Protein AF-A0A4P9YRE2-F1 (afdb_monomer)

Mean predicted aligned error: 2.82 Å

Structure (mmCIF, N/CA/C/O backbone):
data_AF-A0A4P9YRE2-F1
#
_entry.id   AF-A0A4P9YRE2-F1
#
loop_
_atom_site.group_PDB
_atom_site.id
_atom_site.type_symbol
_atom_site.label_atom_id
_atom_site.label_alt_id
_atom_site.label_comp_id
_atom_site.la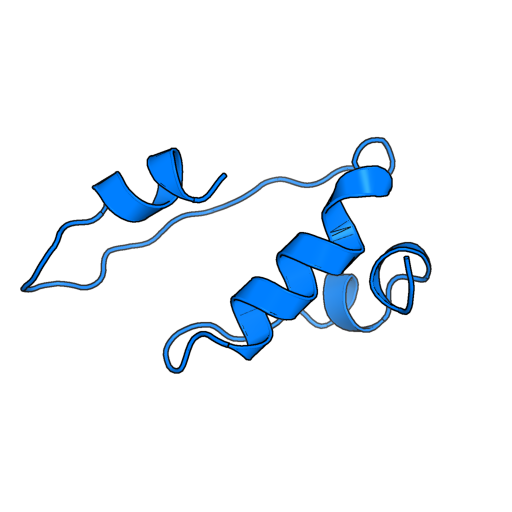bel_asym_id
_atom_site.label_entity_id
_atom_site.label_seq_id
_atom_site.pdbx_PDB_ins_code
_atom_site.Cartn_x
_atom_site.Cartn_y
_atom_site.Cartn_z
_atom_site.occupancy
_atom_site.B_iso_or_equiv
_atom_site.auth_seq_id
_atom_site.auth_comp_id
_atom_site.auth_asym_id
_atom_site.auth_atom_id
_atom_site.pdbx_PDB_model_num
ATOM 1 N N . TYR A 1 1 ? -4.270 7.605 -5.166 1.00 91.25 1 TYR A N 1
ATOM 2 C CA . TYR A 1 1 ? -4.468 6.422 -4.300 1.00 91.25 1 TYR A CA 1
ATOM 3 C C . TYR A 1 1 ? -5.337 6.703 -3.068 1.00 91.25 1 TYR A C 1
ATOM 5 O O . TYR A 1 1 ? -6.397 6.101 -2.945 1.00 91.25 1 TYR A O 1
ATOM 13 N N . THR A 1 2 ? -4.963 7.655 -2.203 1.00 94.06 2 THR A N 1
ATOM 14 C CA . THR A 1 2 ? -5.646 7.974 -0.927 1.00 94.06 2 THR A CA 1
ATOM 15 C C . THR A 1 2 ? -7.164 8.155 -1.041 1.00 94.06 2 THR A C 1
ATOM 17 O O . THR A 1 2 ? -7.918 7.564 -0.274 1.00 94.06 2 THR A O 1
ATOM 20 N N . HIS A 1 3 ? -7.640 8.896 -2.049 1.00 95.31 3 HIS A N 1
ATOM 21 C CA . HIS A 1 3 ? -9.080 9.097 -2.265 1.00 95.31 3 HIS A CA 1
ATOM 22 C C . HIS A 1 3 ? -9.858 7.808 -2.559 1.00 95.31 3 HIS A C 1
ATOM 24 O O . HIS A 1 3 ? -11.049 7.751 -2.248 1.00 95.31 3 HIS A O 1
ATOM 30 N N . ARG A 1 4 ? -9.203 6.803 -3.164 1.00 96.06 4 ARG A N 1
ATOM 31 C CA . ARG A 1 4 ? -9.804 5.504 -3.494 1.00 96.06 4 ARG A CA 1
ATOM 32 C C . ARG A 1 4 ? -9.933 4.654 -2.238 1.00 96.06 4 ARG A C 1
ATOM 34 O O . ARG A 1 4 ? -11.035 4.232 -1.911 1.00 96.06 4 ARG A O 1
ATOM 41 N N . ILE A 1 5 ? -8.834 4.468 -1.504 1.00 95.06 5 ILE A N 1
ATOM 42 C CA . ILE A 1 5 ? -8.846 3.649 -0.284 1.00 95.06 5 ILE A CA 1
ATOM 43 C C . ILE A 1 5 ? -9.704 4.273 0.824 1.00 95.06 5 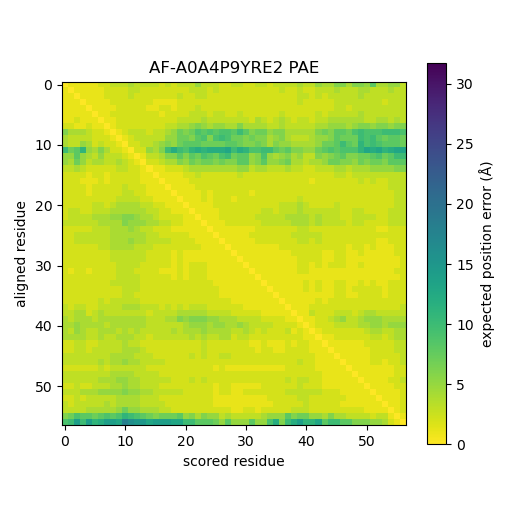ILE A C 1
ATOM 45 O O . ILE A 1 5 ? -10.348 3.551 1.568 1.00 95.06 5 ILE A O 1
ATOM 49 N N . GLY A 1 6 ? -9.839 5.604 0.864 1.00 93.81 6 GLY A N 1
ATOM 50 C CA . GLY A 1 6 ? -10.738 6.297 1.794 1.00 93.81 6 GLY A CA 1
ATOM 51 C C . GLY A 1 6 ? -12.236 6.045 1.563 1.00 93.81 6 GLY A C 1
ATOM 52 O O . GLY A 1 6 ? -13.059 6.583 2.301 1.00 93.81 6 GLY A O 1
ATOM 53 N N . ARG A 1 7 ? -12.620 5.261 0.542 1.00 95.12 7 ARG A N 1
ATOM 54 C CA . ARG A 1 7 ? -14.013 4.845 0.303 1.00 95.12 7 ARG A CA 1
ATOM 55 C C . ARG A 1 7 ? -14.424 3.616 1.111 1.00 95.12 7 ARG A C 1
ATOM 57 O O . ARG A 1 7 ? -15.614 3.327 1.145 1.00 95.12 7 ARG A O 1
ATOM 64 N N . THR A 1 8 ? -13.492 2.937 1.787 1.00 92.69 8 THR A N 1
ATOM 65 C CA . THR A 1 8 ? -13.816 1.804 2.673 1.00 92.69 8 THR A CA 1
ATOM 66 C C . THR A 1 8 ? -14.662 2.204 3.886 1.00 92.69 8 THR A C 1
ATOM 68 O O . THR A 1 8 ? -15.306 1.347 4.483 1.00 92.69 8 THR A O 1
ATOM 71 N N . GLY A 1 9 ? -14.718 3.499 4.212 1.00 87.19 9 GLY A N 1
ATOM 72 C CA . GLY A 1 9 ? -15.559 4.064 5.264 1.00 87.19 9 GLY A CA 1
ATOM 73 C C . GLY A 1 9 ? -14.779 5.032 6.151 1.00 87.19 9 GLY A C 1
ATOM 74 O O . GLY A 1 9 ? -13.568 4.915 6.303 1.00 87.19 9 GLY A O 1
ATOM 75 N N . ARG A 1 10 ? -15.470 6.018 6.738 1.00 85.50 10 ARG A N 1
ATOM 76 C CA . ARG A 1 10 ? -14.852 6.977 7.679 1.00 85.50 10 ARG A CA 1
ATOM 77 C C . ARG A 1 10 ? -14.752 6.435 9.107 1.00 85.50 10 ARG A C 1
ATOM 79 O O . ARG A 1 10 ? -13.904 6.883 9.865 1.00 85.50 10 ARG A O 1
ATOM 86 N N . ALA A 1 11 ? -15.641 5.517 9.470 1.00 86.88 11 ALA A N 1
ATOM 87 C CA . ALA A 1 11 ? -15.753 4.915 10.792 1.00 86.88 11 ALA A CA 1
ATOM 88 C C . ALA A 1 11 ? -16.415 3.533 10.670 1.00 86.88 11 ALA A C 1
ATOM 90 O O . ALA A 1 11 ? -16.970 3.196 9.622 1.00 86.88 11 ALA A O 1
ATOM 91 N N . GLY A 1 12 ? -16.386 2.751 11.749 1.00 89.56 12 GLY A N 1
ATOM 92 C CA . GLY A 1 12 ? -16.921 1.390 11.765 1.00 89.56 12 GLY A CA 1
ATOM 93 C C . GLY A 1 12 ? -15.891 0.371 11.282 1.00 89.56 12 GLY A C 1
ATOM 94 O O . GLY A 1 12 ? -14.740 0.403 11.709 1.00 89.56 12 GLY A O 1
ATOM 95 N N . LYS A 1 13 ? -16.300 -0.559 10.411 1.00 88.25 13 LYS A N 1
ATOM 96 C CA . LYS A 1 13 ? -15.386 -1.572 9.858 1.00 88.25 13 LYS A CA 1
ATOM 97 C C . LYS A 1 13 ? -14.325 -0.887 8.987 1.00 88.25 13 LYS A C 1
ATOM 99 O O . LYS A 1 13 ? -14.669 -0.076 8.138 1.00 88.25 13 LYS A O 1
ATOM 104 N N . HIS A 1 14 ? -13.055 -1.254 9.156 1.00 86.56 14 HIS A N 1
ATOM 105 C CA . HIS A 1 14 ? -11.932 -0.640 8.428 1.00 86.56 14 HIS A CA 1
ATOM 106 C C . HIS A 1 14 ? -11.996 -0.829 6.898 1.00 86.56 14 HIS A C 1
ATOM 108 O O . HIS A 1 14 ? -11.511 0.013 6.142 1.00 86.56 14 HIS A O 1
ATOM 114 N N . GLY A 1 15 ? -12.625 -1.923 6.452 1.00 91.94 15 GLY A N 1
ATOM 115 C CA . GLY A 1 15 ? -12.662 -2.352 5.054 1.00 91.94 15 GLY A CA 1
ATOM 116 C C . GLY A 1 15 ? -11.283 -2.743 4.514 1.00 91.94 15 GLY A C 1
ATOM 117 O O . GLY A 1 15 ? -10.277 -2.669 5.215 1.00 91.94 15 GLY A O 1
ATOM 118 N N . VAL A 1 16 ? -11.246 -3.224 3.273 1.00 93.81 16 VAL A N 1
ATOM 119 C CA . VAL A 1 16 ? -10.025 -3.740 2.640 1.00 93.81 16 VAL A CA 1
ATOM 120 C C . VAL A 1 16 ? -9.857 -3.076 1.281 1.00 93.81 16 VAL A C 1
ATOM 122 O O . VAL A 1 16 ? -10.803 -3.014 0.497 1.00 93.81 16 VAL A O 1
ATOM 125 N N . ALA A 1 17 ? -8.649 -2.593 1.002 1.00 95.31 17 ALA A N 1
ATOM 126 C CA . ALA A 1 17 ? -8.244 -2.138 -0.319 1.00 95.31 17 ALA A CA 1
ATOM 127 C C . ALA A 1 17 ? -7.091 -3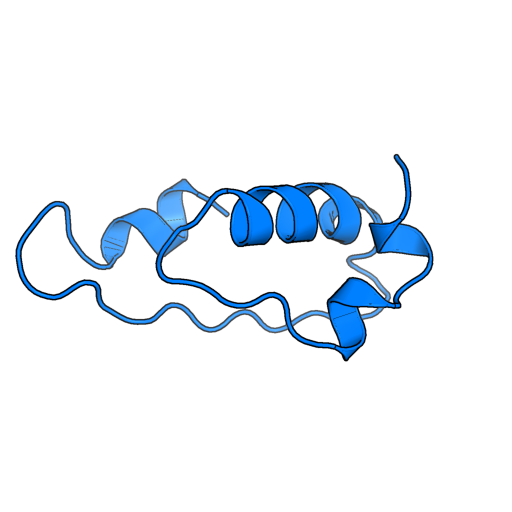.015 -0.810 1.00 95.31 17 ALA A C 1
ATOM 129 O O . ALA A 1 17 ? -6.083 -3.151 -0.121 1.00 95.31 17 ALA A O 1
ATOM 130 N N . ILE A 1 18 ? -7.255 -3.606 -1.993 1.00 95.38 18 ILE A N 1
ATOM 131 C CA . ILE A 1 18 ? -6.235 -4.430 -2.644 1.00 95.38 18 ILE A CA 1
ATOM 132 C C . ILE A 1 18 ? -5.697 -3.649 -3.838 1.00 95.38 18 ILE A C 1
ATOM 134 O O . ILE A 1 18 ? -6.467 -3.107 -4.635 1.00 95.38 18 ILE A O 1
ATOM 138 N N . THR A 1 19 ? -4.376 -3.600 -3.944 1.00 95.50 19 THR A N 1
ATOM 139 C CA . THR A 1 19 ? -3.661 -2.827 -4.958 1.00 95.50 19 THR A CA 1
ATOM 140 C C . THR A 1 19 ? -2.790 -3.774 -5.749 1.00 95.50 19 THR A C 1
ATOM 142 O O . THR A 1 19 ? -1.947 -4.456 -5.173 1.00 95.50 19 THR A O 1
ATOM 145 N N . PHE A 1 20 ? -3.000 -3.819 -7.059 1.00 96.12 20 PHE A N 1
ATOM 146 C CA . PHE A 1 20 ? -2.075 -4.486 -7.963 1.00 96.12 20 PHE A CA 1
ATOM 147 C C . PHE A 1 20 ? -0.999 -3.489 -8.368 1.00 96.12 20 PHE A C 1
ATOM 149 O O . PHE A 1 20 ? -1.311 -2.333 -8.653 1.00 96.12 20 PHE A O 1
ATOM 156 N N . LEU A 1 21 ? 0.243 -3.952 -8.335 1.00 95.31 21 LEU A N 1
ATOM 157 C CA . LEU A 1 21 ? 1.430 -3.207 -8.720 1.00 95.31 21 LEU A CA 1
ATOM 158 C C . LEU A 1 21 ? 2.175 -4.004 -9.779 1.00 95.31 21 LEU A C 1
ATOM 160 O O . LEU A 1 21 ? 2.290 -5.227 -9.665 1.00 95.31 21 LEU A O 1
ATOM 164 N N . ALA A 1 22 ? 2.705 -3.294 -10.761 1.00 95.00 22 ALA A N 1
ATOM 165 C CA . ALA A 1 22 ? 3.674 -3.799 -11.715 1.00 95.00 22 ALA A CA 1
ATOM 166 C C . ALA A 1 22 ? 4.970 -2.983 -11.623 1.00 95.00 22 ALA A C 1
ATOM 168 O O . ALA A 1 22 ? 5.005 -1.899 -11.043 1.00 95.00 22 ALA A O 1
ATOM 169 N N . ASN A 1 23 ? 6.038 -3.473 -12.252 1.00 93.31 23 ASN A N 1
ATOM 170 C CA . ASN A 1 23 ? 7.313 -2.748 -12.316 1.00 93.31 23 ASN A CA 1
ATOM 171 C C . ASN A 1 23 ? 7.194 -1.411 -13.074 1.00 93.31 23 ASN A C 1
ATOM 173 O O . ASN A 1 23 ? 8.041 -0.545 -12.937 1.00 93.31 23 ASN A O 1
ATOM 177 N N . SER A 1 24 ? 6.136 -1.201 -13.863 1.00 96.75 24 SER A N 1
ATOM 178 C CA . SER A 1 24 ? 5.865 0.104 -14.478 1.00 96.75 24 SER A CA 1
ATOM 179 C C . SER A 1 24 ? 5.437 1.184 -13.477 1.00 96.75 24 SER A C 1
ATOM 181 O O . SER A 1 24 ? 5.411 2.350 -13.850 1.00 96.75 24 SER A O 1
ATOM 183 N N . ASP A 1 25 ? 5.093 0.810 -12.241 1.00 96.94 25 ASP A N 1
ATOM 184 C CA . ASP A 1 25 ? 4.591 1.708 -11.191 1.00 96.94 25 ASP A CA 1
ATOM 185 C C . ASP A 1 25 ? 5.694 2.121 -10.190 1.00 96.94 25 ASP A C 1
ATOM 187 O O . ASP A 1 25 ? 5.408 2.477 -9.045 1.00 96.94 25 ASP A O 1
ATOM 191 N N . GLU A 1 26 ? 6.971 2.005 -10.571 1.00 96.88 26 GLU A N 1
ATOM 192 C CA . GLU A 1 26 ? 8.129 2.294 -9.707 1.00 96.88 26 GLU A CA 1
ATOM 193 C C . GLU A 1 26 ? 8.086 3.697 -9.084 1.00 96.88 26 GLU A C 1
ATOM 195 O O . GLU A 1 26 ? 8.431 3.868 -7.912 1.00 96.88 26 GLU A O 1
ATOM 200 N N . ASP A 1 27 ? 7.579 4.682 -9.826 1.00 96.81 27 ASP A N 1
ATOM 201 C CA . ASP A 1 27 ? 7.465 6.086 -9.424 1.00 96.81 27 ASP A CA 1
ATOM 202 C C . ASP A 1 27 ? 6.591 6.303 -8.175 1.00 96.81 27 ASP A C 1
ATOM 204 O O . ASP A 1 27 ? 6.779 7.275 -7.437 1.00 96.81 27 ASP A O 1
ATOM 208 N N . VAL A 1 28 ? 5.658 5.387 -7.897 1.00 96.81 28 VAL A N 1
ATOM 209 C CA . VAL A 1 28 ? 4.754 5.467 -6.740 1.00 96.81 28 VAL A CA 1
ATOM 210 C C . VAL A 1 28 ? 5.110 4.506 -5.605 1.00 96.81 28 VAL A C 1
ATOM 212 O O . VAL A 1 28 ? 4.519 4.602 -4.523 1.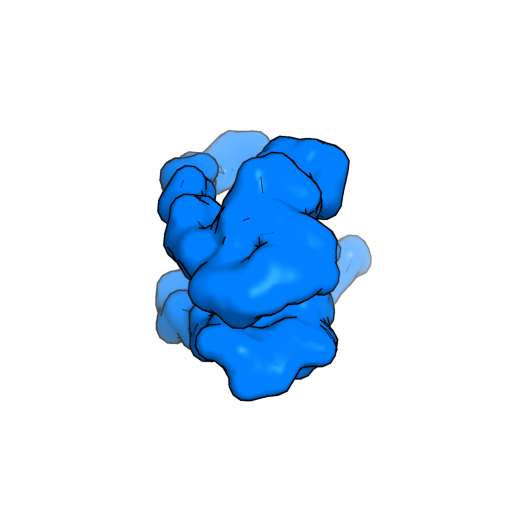00 96.81 28 VAL A O 1
ATOM 215 N N . MET A 1 29 ? 6.067 3.592 -5.800 1.00 97.69 29 MET A N 1
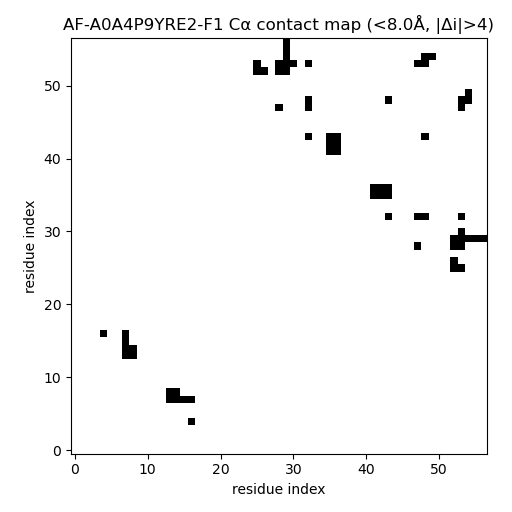ATOM 216 C CA . MET A 1 29 ? 6.373 2.534 -4.826 1.00 97.69 29 MET A CA 1
ATOM 217 C C . MET A 1 29 ? 6.913 3.078 -3.500 1.00 97.69 29 MET A C 1
ATOM 219 O O . MET A 1 29 ? 6.474 2.631 -2.434 1.00 97.69 29 MET A O 1
ATOM 223 N N . TYR A 1 30 ? 7.806 4.072 -3.541 1.00 98.06 30 TYR A N 1
ATOM 224 C CA . TYR A 1 30 ? 8.326 4.721 -2.334 1.00 98.06 30 TYR A CA 1
ATOM 225 C C . TYR A 1 30 ? 7.207 5.359 -1.501 1.00 98.06 30 TYR A C 1
ATOM 227 O O . TYR A 1 30 ? 7.045 5.050 -0.316 1.00 98.06 30 TYR A O 1
ATOM 235 N N . ASP A 1 31 ? 6.384 6.207 -2.122 1.00 97.31 31 ASP A N 1
ATOM 236 C CA . ASP A 1 31 ? 5.306 6.913 -1.424 1.00 97.31 31 ASP A CA 1
ATOM 237 C C . ASP A 1 31 ? 4.241 5.932 -0.894 1.00 97.31 31 ASP A C 1
ATOM 239 O O . ASP A 1 31 ? 3.718 6.110 0.213 1.00 97.31 31 ASP A O 1
ATOM 243 N N . LEU A 1 32 ? 3.950 4.855 -1.635 1.00 97.06 32 LEU A N 1
ATOM 244 C CA . LEU A 1 32 ? 3.057 3.791 -1.181 1.00 97.06 32 LEU A CA 1
ATOM 245 C C . LEU A 1 32 ? 3.606 3.074 0.056 1.00 97.06 32 LEU A C 1
ATOM 247 O O . LEU A 1 32 ? 2.871 2.899 1.031 1.00 97.06 32 LEU A O 1
ATOM 251 N N . ARG A 1 33 ? 4.888 2.690 0.056 1.00 97.00 33 ARG A N 1
ATOM 252 C CA . ARG A 1 33 ? 5.526 2.059 1.218 1.00 97.00 33 ARG A CA 1
ATOM 253 C C . ARG A 1 33 ? 5.445 2.961 2.446 1.00 97.00 33 ARG A C 1
ATOM 255 O O . ARG A 1 33 ? 5.029 2.501 3.508 1.00 97.00 33 ARG A O 1
ATOM 262 N N . GLN A 1 34 ? 5.792 4.242 2.306 1.00 97.38 34 GLN A N 1
ATOM 263 C CA . GLN A 1 34 ? 5.742 5.206 3.410 1.00 97.38 34 GLN A CA 1
ATOM 264 C C . GLN A 1 34 ? 4.330 5.360 3.984 1.00 97.38 34 GLN A C 1
ATOM 266 O O . GLN A 1 34 ? 4.148 5.488 5.193 1.00 97.38 34 GLN A O 1
ATOM 271 N N . MET A 1 35 ? 3.310 5.331 3.131 1.00 96.00 35 MET A N 1
ATOM 272 C CA . MET A 1 35 ? 1.920 5.390 3.572 1.00 96.00 35 MET A CA 1
ATOM 273 C C . MET A 1 35 ? 1.498 4.135 4.341 1.00 96.00 35 MET A C 1
ATOM 275 O O . MET A 1 35 ? 0.833 4.258 5.369 1.00 96.00 35 MET A O 1
ATOM 279 N N . LEU A 1 36 ? 1.894 2.945 3.877 1.00 96.19 36 LEU A N 1
ATOM 280 C CA . LEU A 1 36 ? 1.612 1.695 4.581 1.00 96.19 36 LEU A CA 1
ATOM 281 C C . LEU A 1 36 ? 2.319 1.647 5.943 1.00 96.19 36 LEU A C 1
ATOM 283 O O . LEU A 1 36 ? 1.689 1.251 6.914 1.00 96.19 36 LEU A O 1
ATOM 287 N N . LEU A 1 37 ? 3.561 2.139 6.042 1.00 96.00 37 LEU A N 1
ATOM 288 C CA . LEU A 1 37 ? 4.291 2.257 7.316 1.00 96.00 37 LEU A CA 1
ATOM 289 C C . LEU A 1 37 ? 3.607 3.187 8.328 1.00 96.00 37 LEU A C 1
ATOM 291 O O . LEU A 1 37 ? 3.688 2.957 9.530 1.00 96.00 37 LEU A O 1
ATOM 295 N N . LYS A 1 38 ? 2.939 4.246 7.857 1.00 95.50 38 LYS A N 1
ATOM 296 C CA . LYS A 1 38 ? 2.199 5.186 8.718 1.00 95.50 38 LYS A CA 1
ATOM 297 C C . LYS A 1 38 ? 0.854 4.636 9.194 1.00 95.50 38 LYS A C 1
ATOM 299 O O . LYS A 1 38 ? 0.255 5.206 10.103 1.00 95.50 38 LYS A O 1
ATOM 304 N N . SER A 1 39 ? 0.351 3.576 8.568 1.00 93.31 39 SER A N 1
ATOM 305 C CA . SER A 1 39 ? -0.904 2.945 8.960 1.00 93.31 39 SER A CA 1
ATOM 306 C C . SER A 1 39 ? -0.659 1.967 10.1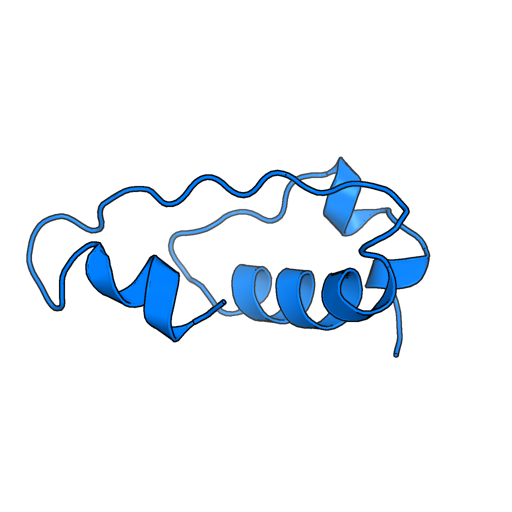04 1.00 93.31 39 SER A C 1
ATOM 308 O O . SER A 1 39 ? 0.117 1.031 9.964 1.00 93.31 39 SER A O 1
ATOM 310 N N . SER A 1 40 ? -1.379 2.119 11.215 1.00 91.50 40 SER A N 1
ATOM 311 C CA . SER A 1 40 ? -1.342 1.153 12.324 1.00 91.50 40 SER A CA 1
ATOM 312 C C . SER A 1 40 ? -2.046 -0.172 12.008 1.00 91.50 40 SER A C 1
ATOM 314 O O . SER A 1 40 ? -1.914 -1.132 12.761 1.00 91.50 40 SER A O 1
ATOM 316 N N . LEU A 1 41 ? -2.818 -0.219 10.917 1.00 91.19 41 LEU A N 1
ATOM 317 C CA . LEU A 1 41 ? -3.636 -1.371 10.528 1.00 91.19 41 LEU A CA 1
ATOM 318 C C . LEU A 1 41 ? -3.033 -2.172 9.374 1.00 91.19 41 LEU A C 1
ATOM 320 O O . LEU A 1 41 ? -3.397 -3.328 9.180 1.00 91.19 41 LEU A O 1
ATOM 324 N N . ALA A 1 42 ? -2.176 -1.548 8.565 1.00 93.31 42 ALA A N 1
ATOM 325 C CA . ALA A 1 42 ? -1.607 -2.188 7.389 1.00 93.31 42 ALA A CA 1
ATOM 326 C C . ALA A 1 42 ? -0.195 -2.696 7.684 1.00 93.31 42 ALA A C 1
ATOM 328 O O . ALA A 1 42 ? 0.561 -2.091 8.437 1.00 93.31 42 ALA A O 1
ATOM 329 N N . THR A 1 43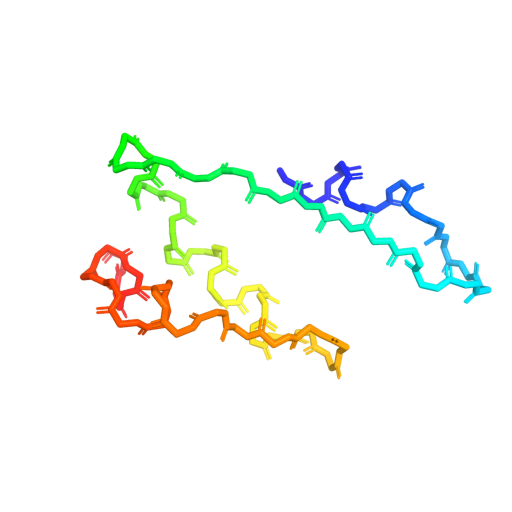 ? 0.177 -3.798 7.044 1.00 94.62 43 THR A N 1
ATOM 330 C CA . THR A 1 43 ? 1.556 -4.291 7.018 1.00 94.62 43 THR A CA 1
ATOM 331 C C . THR A 1 43 ? 2.135 -4.038 5.635 1.00 94.62 43 THR A C 1
ATOM 333 O O . THR A 1 43 ? 1.437 -4.201 4.635 1.00 94.62 43 THR A O 1
ATOM 336 N N . VAL A 1 44 ? 3.405 -3.639 5.565 1.00 96.50 44 VAL A N 1
ATOM 337 C CA . VAL A 1 44 ? 4.110 -3.520 4.284 1.00 96.50 44 VAL A CA 1
ATOM 338 C C . VAL A 1 44 ? 4.423 -4.929 3.768 1.00 96.50 44 VAL A C 1
ATOM 340 O O . VAL A 1 44 ? 5.120 -5.668 4.469 1.00 96.50 44 VAL A O 1
ATOM 343 N N . PRO A 1 45 ? 3.960 -5.314 2.565 1.00 96.50 45 PRO A N 1
ATOM 344 C CA . PRO A 1 45 ? 4.326 -6.595 1.970 1.00 96.50 45 PRO A CA 1
ATOM 345 C C . PRO A 1 45 ? 5.852 -6.717 1.807 1.00 96.50 45 PRO A C 1
ATOM 347 O O . PRO A 1 45 ? 6.492 -5.726 1.431 1.00 96.50 45 PRO A O 1
ATOM 350 N N . PRO A 1 46 ? 6.464 -7.887 2.075 1.00 96.44 46 PRO A N 1
ATOM 351 C CA . PRO A 1 46 ? 7.912 -8.072 1.964 1.00 96.44 46 PRO A CA 1
ATOM 352 C C . PRO A 1 46 ? 8.484 -7.705 0.591 1.00 96.44 46 PRO A C 1
ATOM 354 O O . PRO A 1 46 ? 9.593 -7.177 0.519 1.00 96.44 46 PRO A O 1
ATOM 357 N N . GLU A 1 47 ? 7.724 -7.952 -0.475 1.00 95.00 47 GLU A N 1
ATOM 358 C CA . GLU A 1 47 ? 8.087 -7.658 -1.860 1.00 95.00 47 GLU A CA 1
ATOM 359 C C . GLU A 1 47 ? 8.270 -6.150 -2.053 1.00 95.00 47 GLU A C 1
ATOM 361 O O . GLU A 1 47 ? 9.317 -5.707 -2.518 1.00 95.00 47 GLU A O 1
ATOM 366 N N . LEU A 1 48 ? 7.306 -5.347 -1.587 1.00 96.75 48 LEU A N 1
ATOM 367 C CA . LEU A 1 48 ? 7.39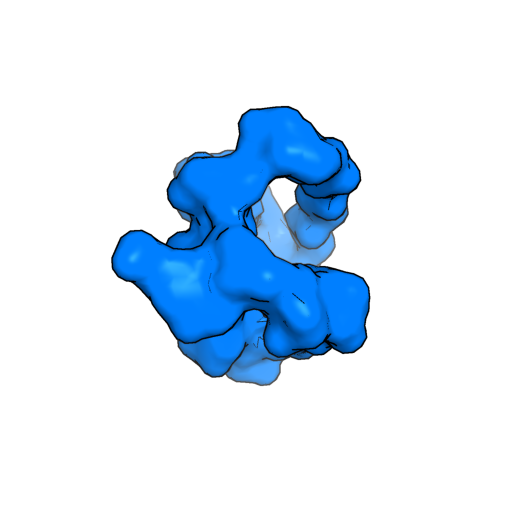0 -3.886 -1.634 1.00 96.75 48 LEU A CA 1
ATOM 368 C C . LEU A 1 48 ? 8.456 -3.349 -0.670 1.00 96.75 48 LEU A C 1
ATOM 370 O O . LEU A 1 48 ? 9.151 -2.390 -0.983 1.00 96.75 48 LEU A O 1
ATOM 374 N N . ASN A 1 49 ? 8.611 -3.962 0.507 1.00 96.50 49 ASN A N 1
ATOM 375 C CA . ASN A 1 49 ? 9.574 -3.506 1.510 1.00 96.50 49 ASN A CA 1
ATOM 376 C C . ASN A 1 49 ? 11.035 -3.658 1.051 1.00 96.50 49 ASN A C 1
ATOM 378 O O . ASN A 1 49 ? 11.894 -2.901 1.503 1.00 96.50 49 ASN A O 1
ATOM 382 N N . ARG A 1 50 ? 11.317 -4.638 0.183 1.00 96.12 50 ARG A N 1
ATOM 383 C CA . ARG A 1 50 ? 12.655 -4.931 -0.358 1.00 96.12 50 ARG A CA 1
ATOM 384 C C . ARG A 1 50 ? 12.894 -4.346 -1.752 1.00 96.12 50 ARG A C 1
ATOM 386 O O . ARG A 1 50 ? 14.039 -4.332 -2.184 1.00 96.12 50 ARG A O 1
ATOM 393 N N . HIS A 1 51 ? 11.853 -3.874 -2.439 1.00 97.19 51 HIS A N 1
ATOM 394 C CA . HIS A 1 51 ? 11.976 -3.334 -3.792 1.00 97.19 51 HIS A CA 1
ATOM 395 C C . HIS A 1 51 ? 12.874 -2.091 -3.828 1.00 97.19 51 HIS A C 1
ATOM 397 O O . HIS A 1 51 ? 12.770 -1.232 -2.948 1.00 97.19 51 HIS A O 1
ATOM 403 N N . GLU A 1 52 ? 13.725 -1.975 -4.850 1.00 97.00 52 GLU A N 1
ATOM 404 C CA . GLU A 1 52 ? 14.704 -0.885 -4.984 1.00 97.00 52 GLU A CA 1
ATOM 405 C C . GLU A 1 52 ? 14.011 0.479 -5.094 1.00 97.00 52 GLU A C 1
ATOM 407 O O . GLU A 1 52 ? 14.265 1.366 -4.279 1.00 97.00 52 GLU A O 1
ATOM 412 N N . ALA A 1 53 ? 13.022 0.599 -5.988 1.00 97.31 53 ALA A N 1
ATOM 413 C CA . ALA A 1 53 ? 12.207 1.811 -6.153 1.00 97.31 53 ALA A CA 1
ATOM 414 C C . ALA A 1 53 ? 11.384 2.214 -4.907 1.00 97.31 53 ALA A C 1
ATOM 416 O O . ALA A 1 53 ? 10.785 3.284 -4.865 1.00 97.31 53 ALA A O 1
ATOM 417 N N . ALA A 1 54 ? 11.334 1.369 -3.870 1.00 97.50 54 ALA A N 1
ATOM 418 C CA . ALA A 1 54 ? 10.656 1.669 -2.612 1.00 97.50 54 ALA A CA 1
ATOM 419 C C . ALA A 1 54 ? 11.613 2.094 -1.480 1.00 97.50 54 ALA A C 1
ATOM 421 O O . ALA A 1 54 ? 11.153 2.315 -0.355 1.00 97.50 54 ALA A O 1
ATOM 422 N N . GLN A 1 55 ? 12.930 2.169 -1.717 1.00 96.50 55 GLN A N 1
ATOM 423 C CA . GLN A 1 55 ? 13.914 2.522 -0.681 1.00 96.50 55 GLN A CA 1
ATOM 424 C C . GLN A 1 55 ? 14.139 4.030 -0.555 1.00 96.50 55 GLN A C 1
ATOM 426 O O . GLN A 1 55 ? 14.247 4.538 0.561 1.00 96.50 55 GLN A O 1
ATOM 431 N N . SER A 1 56 ? 14.176 4.745 -1.676 1.00 91.94 56 SER A N 1
ATOM 432 C CA . SER A 1 56 ? 14.374 6.194 -1.733 1.00 91.94 56 SER A CA 1
ATOM 433 C C . SER A 1 56 ? 13.621 6.795 -2.915 1.00 91.94 56 SER A C 1
ATOM 435 O O . SER A 1 56 ? 13.211 6.071 -3.818 1.00 91.94 56 SER A O 1
ATOM 437 N N . LYS A 1 57 ? 13.441 8.115 -2.879 1.00 83.12 57 LYS A N 1
ATOM 438 C CA . LYS A 1 57 ? 12.815 8.897 -3.945 1.00 83.12 57 LYS A CA 1
ATOM 439 C C . LYS A 1 57 ? 13.860 9.480 -4.886 1.00 83.12 57 LYS A C 1
ATOM 441 O O . LYS A 1 57 ? 14.980 9.739 -4.389 1.00 83.12 57 LYS A O 1
#

InterPro domains:
  IPR027417 P-loop containing nucleoside triphosphate hydrolase [G3DSA:3.40.50.300] (1-57)
  IPR027417 P-loop containing nucleoside triphosphate hydrolase [SSF52540] (1-46)

Organism: NCBI:txid1712513

Solvent-accessible surface area (backbone atoms only — not comparable to f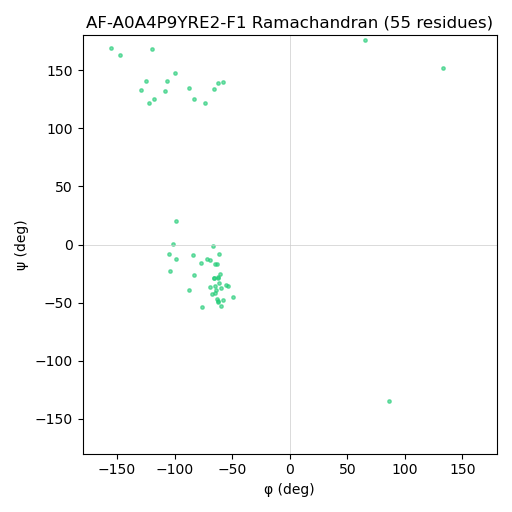ull-atom values): 3769 Å² total; per-residue (Å²): 110,69,80,62,59,60,66,46,47,94,67,85,67,73,64,85,78,87,82,91,81,58,84,90,47,40,91,49,36,27,63,50,48,56,51,30,68,72,34,94,86,50,77,69,54,68,68,60,70,69,34,72,49,33,74,57,134

Nearest PDB structures (foldseek):
  3jcr-assembly1_F  TM=9.728E-01  e=3.663E-04  Homo sapiens
  8y6o-assembly1_I  TM=9.638E-01  e=7.634E-03  Homo sapiens

Foldseek 3Di:
DVVVLPVLDPDDDSHDDDDDDDPVCLCCLQVVQVVQVPDPPHDDPPCSVPDPSNPDD

Secondary structure (DSSP, 8-state):
-HHHHGGG-SSSS---------GGGHHHHHHHHHHHHH-SS----HHHHH-GGGT--

Radius of gyration: 12.04 Å; Cα contacts (8 Å, |Δi|>4): 34; chains: 1; bounding box: 32×17×27 Å

pLDDT: mean 94.38, std 3.39, range [83.12, 98.06]

Sequence (57 aa):
YTHRIGRTGRAGKHGVAITFLANSDEDVMYDLRQMLLKSSLATVPPELNRHEAAQSK